Protein AF-A0A8S4QBZ7-F1 (afdb_monomer_lite)

Radius of gyration: 24.61 Å; chains: 1; bounding box: 62×25×61 Å

Foldseek 3Di:
DVVVVVVVLVVVLVVQCPDPDPNSVVVSCVVVVVVVVVVVVVCVVVDDPDPPPDPPDDPVVVVVVVVVVCVVCVVVVPDPDDPPPVVCVPDPVNVVVVVVVVVVVVVVVCVVVVVVVCCCPPVVDPPDD

Structure (mmCIF, N/CA/C/O backbone):
data_AF-A0A8S4QBZ7-F1
#
_entry.id   AF-A0A8S4QBZ7-F1
#
loop_
_atom_site.group_PDB
_atom_site.id
_atom_site.type_symbol
_atom_site.label_atom_id
_atom_site.label_alt_id
_atom_site.label_comp_id
_atom_site.label_asym_id
_atom_site.label_entity_id
_atom_site.label_seq_id
_atom_site.pdbx_PDB_ins_code
_atom_site.Cartn_x
_atom_site.Cartn_y
_atom_site.Cartn_z
_atom_site.occupancy
_atom_site.B_iso_or_equiv
_atom_site.auth_seq_id
_atom_site.auth_comp_id
_atom_site.auth_asym_id
_atom_site.auth_atom_id
_atom_site.pdbx_PDB_model_num
ATOM 1 N N . GLY A 1 1 ? -0.151 -11.555 -1.747 1.00 55.62 1 GLY A N 1
ATOM 2 C CA . GLY A 1 1 ? -0.794 -10.574 -2.642 1.00 55.62 1 GLY A CA 1
ATOM 3 C C . GLY A 1 1 ? 0.231 -9.684 -3.313 1.00 55.62 1 GLY A C 1
ATOM 4 O O . GLY A 1 1 ? 0.488 -9.856 -4.495 1.00 55.62 1 GLY A O 1
ATOM 5 N N . THR A 1 2 ? 0.863 -8.787 -2.556 1.00 70.75 2 THR A N 1
ATOM 6 C CA . THR A 1 2 ? 1.735 -7.715 -3.074 1.00 70.75 2 THR A CA 1
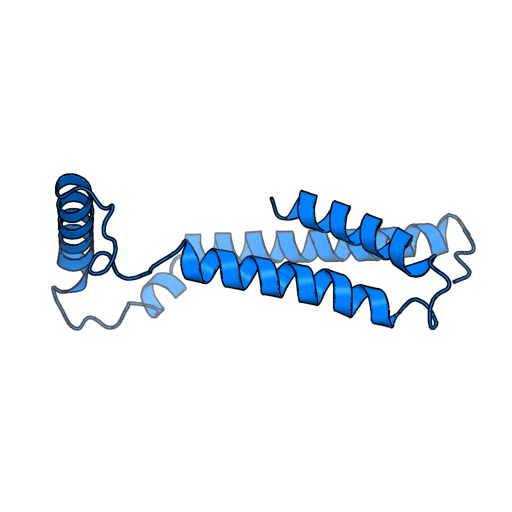ATOM 7 C C . THR A 1 2 ? 2.891 -8.201 -3.957 1.00 70.75 2 THR A C 1
ATOM 9 O O . THR A 1 2 ? 3.089 -7.670 -5.044 1.00 70.75 2 THR A O 1
ATOM 12 N N . THR A 1 3 ? 3.604 -9.261 -3.561 1.00 79.00 3 THR A N 1
ATOM 13 C CA . THR A 1 3 ? 4.736 -9.801 -4.341 1.00 79.00 3 THR A CA 1
ATOM 14 C C . THR A 1 3 ? 4.307 -10.400 -5.682 1.00 79.00 3 THR A C 1
ATOM 16 O O . THR A 1 3 ? 5.000 -10.240 -6.679 1.00 79.00 3 THR A O 1
ATOM 19 N N . ILE A 1 4 ? 3.137 -11.046 -5.724 1.00 80.62 4 ILE A N 1
ATOM 20 C CA . ILE A 1 4 ? 2.580 -11.636 -6.951 1.00 80.62 4 ILE A CA 1
ATOM 21 C C . ILE A 1 4 ? 2.199 -10.522 -7.930 1.00 80.62 4 ILE A C 1
ATOM 23 O O . ILE A 1 4 ? 2.524 -10.608 -9.109 1.00 80.62 4 ILE A O 1
ATOM 27 N N . GLY A 1 5 ? 1.579 -9.449 -7.425 1.00 77.94 5 GLY A N 1
ATOM 28 C CA . GLY A 1 5 ? 1.267 -8.262 -8.221 1.00 77.94 5 GLY A CA 1
ATOM 29 C C . GLY A 1 5 ? 2.515 -7.605 -8.808 1.00 77.94 5 GLY A C 1
ATOM 30 O O . GLY A 1 5 ? 2.499 -7.232 -9.973 1.00 77.94 5 GLY A O 1
ATOM 31 N N . ASN A 1 6 ? 3.607 -7.536 -8.041 1.00 78.81 6 ASN A N 1
ATOM 32 C CA . ASN A 1 6 ? 4.871 -6.969 -8.513 1.00 78.81 6 ASN A CA 1
ATOM 33 C C . ASN A 1 6 ? 5.529 -7.813 -9.620 1.00 78.81 6 ASN A C 1
ATOM 35 O O . ASN A 1 6 ? 6.016 -7.279 -10.608 1.00 78.81 6 ASN A O 1
ATOM 39 N N . ILE A 1 7 ? 5.522 -9.142 -9.489 1.00 84.56 7 ILE A N 1
ATOM 40 C CA . ILE A 1 7 ? 6.069 -10.034 -10.526 1.00 84.56 7 ILE A CA 1
ATOM 41 C C . ILE A 1 7 ? 5.213 -9.961 -11.796 1.00 84.56 7 ILE A C 1
ATOM 43 O O . ILE A 1 7 ? 5.744 -9.842 -12.900 1.00 84.56 7 ILE A O 1
ATOM 47 N N . ALA A 1 8 ? 3.887 -9.988 -11.643 1.00 81.69 8 ALA A N 1
ATOM 48 C CA . ALA A 1 8 ? 2.964 -9.872 -12.763 1.00 81.69 8 ALA A CA 1
ATOM 49 C C . ALA A 1 8 ? 3.099 -8.513 -13.466 1.00 81.69 8 ALA A C 1
ATOM 51 O O . ALA A 1 8 ? 3.133 -8.474 -14.693 1.00 81.69 8 ALA A O 1
ATOM 52 N N . SER A 1 9 ? 3.229 -7.412 -12.716 1.00 81.38 9 SER A N 1
ATOM 53 C CA . SER A 1 9 ? 3.376 -6.077 -13.298 1.00 81.38 9 SER A CA 1
ATOM 54 C C . SER A 1 9 ? 4.693 -5.914 -14.047 1.00 81.38 9 SER A C 1
ATOM 56 O O . SER A 1 9 ? 4.684 -5.343 -15.134 1.00 81.38 9 SER A O 1
ATOM 58 N N . LEU A 1 10 ? 5.799 -6.457 -13.532 1.00 81.31 10 LEU A N 1
ATOM 59 C CA . LEU A 1 10 ? 7.094 -6.449 -14.216 1.00 81.31 10 LEU A CA 1
ATOM 60 C C . LEU A 1 10 ? 7.045 -7.248 -15.528 1.00 81.31 10 LEU A C 1
ATOM 62 O O . LEU A 1 10 ? 7.499 -6.757 -16.560 1.00 81.31 10 LEU A O 1
ATOM 66 N N . ALA A 1 11 ? 6.426 -8.433 -15.521 1.00 81.56 11 ALA A N 1
ATOM 67 C CA . ALA A 1 11 ? 6.258 -9.249 -16.725 1.00 81.56 11 ALA A CA 1
ATOM 68 C C . ALA A 1 11 ? 5.358 -8.566 -17.772 1.00 81.56 11 ALA A C 1
ATOM 70 O O . ALA A 1 11 ? 5.702 -8.513 -18.951 1.00 81.56 11 ALA A O 1
ATOM 71 N N . LEU A 1 12 ? 4.233 -7.988 -17.337 1.00 78.31 12 LEU A N 1
ATOM 72 C CA . LEU A 1 12 ? 3.332 -7.216 -18.198 1.00 78.31 12 LEU A CA 1
ATOM 73 C C . LEU A 1 12 ? 4.020 -5.975 -18.770 1.00 78.31 12 LEU A C 1
ATOM 75 O O . LEU A 1 12 ? 3.879 -5.713 -19.959 1.00 78.31 12 LEU A O 1
ATOM 79 N N . SER A 1 13 ? 4.805 -5.254 -17.967 1.00 77.44 13 SER A N 1
ATOM 80 C CA . SER A 1 13 ? 5.601 -4.108 -18.430 1.00 77.44 13 SER A CA 1
ATOM 81 C C . SER A 1 13 ? 6.566 -4.510 -19.547 1.00 77.44 13 SER A C 1
ATOM 83 O O . SER A 1 13 ? 6.613 -3.851 -20.579 1.00 77.44 13 SER A O 1
ATOM 85 N N . GLY A 1 14 ? 7.284 -5.628 -19.385 1.00 75.25 14 GLY A N 1
ATOM 86 C CA . GLY A 1 14 ? 8.215 -6.131 -20.401 1.00 75.25 14 GLY A CA 1
ATOM 87 C C . GLY A 1 14 ? 7.531 -6.537 -21.713 1.00 75.25 14 GLY A C 1
ATOM 88 O O . GLY A 1 14 ? 8.045 -6.252 -22.796 1.00 75.25 14 GLY A O 1
ATOM 89 N N . LEU A 1 15 ? 6.347 -7.151 -21.632 1.00 75.56 15 LEU A N 1
ATOM 90 C CA . LEU A 1 15 ? 5.548 -7.505 -22.810 1.00 75.56 15 LEU A CA 1
ATOM 91 C C . LEU A 1 15 ? 4.967 -6.263 -23.503 1.00 75.56 15 LEU A C 1
ATOM 93 O O . LEU A 1 15 ? 4.956 -6.199 -24.729 1.00 75.56 15 LEU A O 1
ATOM 97 N N . LEU A 1 16 ? 4.532 -5.262 -22.731 1.00 69.56 16 LEU A N 1
ATOM 98 C CA . LEU A 1 16 ? 3.962 -4.010 -23.240 1.00 69.56 16 LEU A CA 1
ATOM 99 C C . LEU A 1 16 ? 5.016 -3.065 -23.848 1.00 69.56 16 LEU A C 1
ATOM 101 O O . LEU A 1 16 ? 4.687 -2.283 -24.733 1.00 69.56 16 LEU A O 1
ATOM 105 N N . CYS A 1 17 ? 6.285 -3.159 -23.446 1.00 66.44 17 CYS A N 1
ATOM 106 C CA . CYS A 1 17 ? 7.373 -2.421 -24.099 1.00 66.44 17 CYS A CA 1
ATOM 107 C C . CYS A 1 17 ? 7.718 -2.961 -25.500 1.00 66.44 17 CYS A C 1
ATOM 109 O O . CYS A 1 17 ? 8.283 -2.229 -26.305 1.00 66.44 17 CYS A O 1
ATOM 111 N N . ASN A 1 18 ? 7.380 -4.219 -25.805 1.00 66.25 18 ASN A N 1
ATOM 112 C CA . ASN A 1 18 ? 7.674 -4.854 -27.096 1.00 66.25 18 ASN A CA 1
ATOM 113 C C . ASN A 1 18 ? 6.578 -4.638 -28.159 1.00 66.25 18 ASN A C 1
ATOM 115 O O . ASN A 1 18 ? 6.737 -5.081 -29.295 1.00 66.25 18 ASN A O 1
ATOM 119 N N . VAL A 1 19 ? 5.452 -3.993 -27.825 1.00 66.94 19 VAL A N 1
ATOM 120 C CA . VAL A 1 19 ? 4.370 -3.750 -28.794 1.00 66.94 19 VAL A CA 1
ATOM 121 C C . VAL A 1 19 ? 4.608 -2.428 -29.536 1.00 66.94 19 VAL A C 1
ATOM 123 O O . VAL A 1 19 ? 4.552 -1.350 -28.953 1.00 66.94 19 VAL A O 1
ATOM 126 N N . ASN A 1 20 ? 4.849 -2.516 -30.847 1.00 59.59 20 ASN A N 1
ATOM 127 C CA . ASN A 1 20 ? 5.242 -1.427 -31.759 1.00 59.59 20 ASN A CA 1
ATOM 128 C C . ASN A 1 20 ? 4.144 -0.387 -32.104 1.00 59.59 20 ASN A C 1
ATOM 130 O O . ASN A 1 20 ? 4.183 0.212 -33.178 1.00 59.59 20 ASN A O 1
ATOM 134 N N . ILE A 1 21 ? 3.160 -0.153 -31.234 1.00 57.47 21 ILE A N 1
ATOM 135 C CA . ILE A 1 21 ? 2.123 0.869 -31.460 1.00 57.47 21 ILE A CA 1
ATOM 136 C C . ILE A 1 21 ? 2.520 2.124 -30.665 1.00 57.47 21 ILE A C 1
ATOM 138 O O . ILE A 1 21 ? 2.625 2.067 -29.442 1.00 57.47 21 ILE A O 1
ATOM 142 N N . ASP A 1 22 ? 2.814 3.228 -31.362 1.00 54.41 22 ASP A N 1
ATOM 143 C CA . ASP A 1 22 ? 3.169 4.547 -30.800 1.00 54.41 22 ASP A CA 1
ATOM 144 C C . ASP A 1 22 ? 4.258 4.535 -29.713 1.00 54.41 22 ASP A C 1
ATOM 146 O O . ASP A 1 22 ? 4.082 5.026 -28.597 1.00 54.41 22 ASP A O 1
ATOM 150 N N . ASN A 1 23 ? 5.428 3.985 -30.048 1.00 61.09 23 ASN A N 1
ATOM 151 C CA . ASN A 1 23 ? 6.609 3.993 -29.178 1.00 61.09 23 ASN A CA 1
ATOM 152 C C . ASN A 1 23 ? 6.442 3.237 -27.838 1.00 61.09 23 ASN A C 1
ATOM 154 O O . ASN A 1 23 ? 7.295 3.396 -26.967 1.00 61.09 23 ASN A O 1
ATOM 158 N N . GLY A 1 24 ? 5.379 2.425 -27.672 1.00 62.06 24 GLY A N 1
ATOM 159 C CA . GLY A 1 24 ? 5.148 1.429 -26.602 1.00 62.06 24 GLY A CA 1
ATOM 160 C C . GLY A 1 24 ? 4.939 1.983 -25.183 1.00 62.06 24 GLY A C 1
ATOM 161 O O . GLY A 1 24 ? 4.146 1.471 -24.394 1.00 62.06 24 GLY A O 1
ATOM 162 N N . TRP A 1 25 ? 5.601 3.087 -24.867 1.00 65.31 25 TRP A N 1
ATOM 163 C CA . TRP A 1 25 ? 5.661 3.731 -23.567 1.00 65.31 25 TRP A CA 1
ATOM 164 C C . TRP A 1 25 ? 4.318 4.268 -23.045 1.00 65.31 25 TRP A C 1
ATOM 166 O O . TRP A 1 25 ? 4.034 4.067 -21.865 1.00 65.31 25 TRP A O 1
ATOM 176 N N . PRO A 1 26 ? 3.433 4.894 -23.851 1.00 77.62 26 PRO A N 1
ATOM 177 C CA . PRO A 1 26 ? 2.158 5.386 -23.328 1.00 77.62 26 PRO A CA 1
ATOM 178 C C . PRO A 1 26 ? 1.152 4.261 -23.008 1.00 77.62 26 PRO A C 1
ATOM 180 O O . PRO A 1 26 ? 0.281 4.436 -22.156 1.00 77.62 26 PRO A O 1
ATOM 183 N N . MET A 1 27 ? 1.284 3.080 -23.623 1.00 73.06 27 MET A N 1
ATOM 184 C CA . MET A 1 27 ? 0.330 1.969 -23.467 1.00 73.06 27 MET A CA 1
ATOM 185 C C . MET A 1 27 ? 0.292 1.402 -22.046 1.00 73.06 27 MET A C 1
ATOM 187 O O . MET A 1 27 ? -0.767 0.987 -21.570 1.00 73.06 27 MET A O 1
ATOM 191 N N . ILE A 1 28 ? 1.423 1.438 -21.338 1.00 79.19 28 ILE A N 1
ATOM 192 C CA . ILE A 1 28 ? 1.498 0.970 -19.953 1.00 79.19 28 ILE A CA 1
ATOM 193 C C . ILE A 1 28 ? 0.613 1.818 -19.031 1.00 79.19 28 ILE A C 1
ATOM 195 O O . ILE A 1 28 ? -0.107 1.283 -18.186 1.00 79.19 28 ILE A O 1
ATOM 199 N N . TYR A 1 29 ? 0.588 3.134 -19.252 1.00 79.38 29 TYR A N 1
ATOM 200 C CA . TYR A 1 29 ? -0.211 4.067 -18.468 1.00 79.38 29 TYR A CA 1
ATOM 201 C C . TYR A 1 29 ? -1.703 3.860 -18.717 1.00 79.38 29 TYR A C 1
ATOM 203 O O . TYR A 1 29 ? -2.486 3.872 -17.767 1.00 79.38 29 TYR A O 1
ATOM 211 N N . TYR A 1 30 ? -2.101 3.594 -19.964 1.00 82.62 30 TYR A N 1
ATOM 212 C CA . TYR A 1 30 ? -3.495 3.299 -20.292 1.00 82.62 30 TYR A CA 1
ATOM 213 C C . TYR A 1 30 ? -3.963 1.960 -19.713 1.00 82.62 30 TYR A C 1
ATOM 215 O O . TYR A 1 30 ? -5.057 1.892 -19.153 1.00 82.62 30 TYR A O 1
ATOM 223 N N . PHE A 1 31 ? -3.142 0.907 -19.783 1.00 84.25 31 PHE A N 1
ATOM 224 C CA . PHE A 1 31 ? -3.511 -0.415 -19.273 1.00 84.25 31 PHE A CA 1
ATOM 225 C C . PHE A 1 31 ? -3.611 -0.442 -17.744 1.00 84.25 31 PHE A C 1
ATOM 227 O O . PHE A 1 31 ? -4.654 -0.803 -17.196 1.00 84.25 31 PHE A O 1
ATOM 234 N N . PHE A 1 32 ? -2.557 -0.019 -17.037 1.00 85.31 32 PHE A N 1
ATOM 235 C CA . PHE A 1 32 ? -2.565 -0.005 -15.572 1.00 85.31 32 PHE A CA 1
ATOM 236 C C . PHE A 1 32 ? -3.519 1.056 -15.016 1.00 85.31 32 PHE A C 1
ATOM 238 O O . PHE A 1 32 ? -4.207 0.798 -14.025 1.00 85.31 32 PHE A O 1
ATOM 245 N N . GLY A 1 33 ? -3.615 2.220 -15.667 1.00 87.31 33 GLY A N 1
ATOM 246 C CA . GLY A 1 33 ? -4.566 3.269 -15.306 1.00 87.31 33 GLY A CA 1
ATOM 247 C C . GLY A 1 33 ? -6.015 2.813 -15.472 1.00 87.31 33 GLY A C 1
ATOM 248 O O . GLY A 1 33 ? -6.807 2.947 -14.541 1.00 87.31 33 GLY A O 1
ATOM 249 N N . GLY A 1 34 ? -6.349 2.193 -16.607 1.00 90.75 34 GLY A N 1
ATOM 250 C CA . GLY A 1 34 ? -7.680 1.645 -16.872 1.00 90.75 34 GLY A CA 1
ATOM 251 C C . GLY A 1 34 ? -8.052 0.505 -15.925 1.00 90.75 34 GLY A C 1
ATOM 252 O O . GLY A 1 34 ? -9.142 0.512 -15.357 1.00 90.75 34 GLY A O 1
ATOM 253 N N . MET A 1 35 ? -7.130 -0.434 -15.684 1.00 88.88 35 MET A N 1
ATOM 254 C CA . MET A 1 35 ? -7.330 -1.537 -14.738 1.00 88.88 35 MET A CA 1
ATOM 255 C C . MET A 1 35 ? -7.591 -1.022 -13.317 1.00 88.88 35 MET A C 1
ATOM 257 O O . MET A 1 35 ? -8.507 -1.487 -12.642 1.00 88.88 35 MET A O 1
ATOM 261 N N . THR A 1 36 ? -6.820 -0.024 -12.875 1.00 87.38 36 THR A N 1
ATOM 262 C CA . THR A 1 36 ? -6.981 0.587 -11.548 1.00 87.38 36 THR A CA 1
ATOM 263 C C . THR A 1 36 ? -8.289 1.365 -11.450 1.00 87.38 36 THR A C 1
ATOM 265 O O . THR A 1 36 ? -8.980 1.258 -10.442 1.00 87.38 36 THR A O 1
ATOM 268 N N . ALA A 1 37 ? -8.668 2.109 -12.492 1.00 91.56 37 ALA A N 1
ATOM 269 C CA . ALA A 1 37 ? -9.931 2.840 -12.528 1.00 91.56 37 ALA A CA 1
ATOM 270 C C . ALA A 1 37 ? -11.138 1.890 -12.492 1.00 91.56 37 ALA A C 1
ATOM 272 O O . ALA A 1 37 ? -12.066 2.107 -11.716 1.00 91.56 37 ALA A O 1
ATOM 273 N N . LEU A 1 38 ? -11.104 0.803 -13.269 1.00 92.12 38 LEU A N 1
ATOM 274 C CA . LEU A 1 38 ? -12.139 -0.229 -13.242 1.00 92.12 38 LEU A CA 1
ATOM 275 C C . LEU A 1 38 ? -12.226 -0.889 -11.862 1.00 92.12 38 LEU A C 1
ATOM 277 O O . LEU A 1 38 ? -13.318 -1.030 -11.316 1.00 92.12 38 LEU A O 1
ATOM 281 N N . TRP A 1 39 ? -11.082 -1.253 -11.279 1.00 88.31 39 TRP A N 1
ATOM 282 C CA . TRP A 1 39 ? -11.026 -1.830 -9.939 1.00 88.31 39 TRP A CA 1
ATOM 283 C C . TRP A 1 39 ? -11.570 -0.872 -8.877 1.00 88.31 39 TRP A C 1
ATOM 285 O O . TRP A 1 39 ? -12.336 -1.286 -8.013 1.00 88.31 39 TRP A O 1
ATOM 295 N N . PHE A 1 40 ? -11.230 0.414 -8.965 1.00 87.50 40 PHE A N 1
ATOM 296 C CA . PHE A 1 40 ? -11.743 1.444 -8.070 1.00 87.50 40 PHE A CA 1
ATOM 297 C C . PHE A 1 40 ? -13.263 1.579 -8.179 1.00 87.50 40 PHE A C 1
ATOM 299 O O . PHE A 1 40 ? -13.934 1.607 -7.155 1.00 87.50 40 PHE A O 1
ATOM 306 N N . LEU A 1 41 ? -13.818 1.595 -9.395 1.00 87.69 41 LEU A N 1
ATOM 307 C CA . LEU A 1 41 ? -15.268 1.620 -9.598 1.00 87.69 41 LEU A CA 1
ATOM 308 C C . LEU A 1 41 ? -15.942 0.377 -9.001 1.00 87.69 41 LEU A C 1
ATOM 310 O O . LEU A 1 41 ? -16.934 0.495 -8.294 1.00 87.69 41 LEU A O 1
ATOM 314 N N . LEU A 1 42 ? -15.389 -0.817 -9.222 1.00 86.44 42 LEU A N 1
ATOM 315 C CA . LEU A 1 42 ? -15.911 -2.036 -8.596 1.00 86.44 42 LEU A CA 1
ATOM 316 C C . LEU A 1 42 ? -15.846 -1.960 -7.067 1.00 86.44 42 LEU A C 1
ATOM 318 O O . LEU A 1 42 ? -16.796 -2.348 -6.393 1.00 86.44 42 LEU A O 1
ATOM 322 N N . TRP A 1 43 ? -14.755 -1.427 -6.520 1.00 83.81 43 TRP A N 1
ATOM 323 C CA . TRP A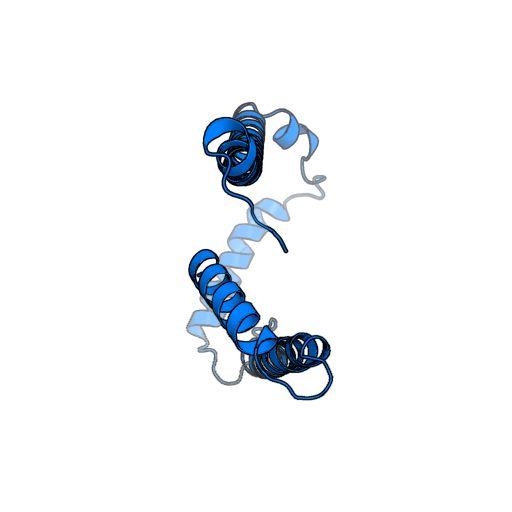 1 43 ? -14.573 -1.274 -5.082 1.00 83.81 43 TRP A CA 1
ATOM 324 C C . TRP A 1 43 ? -15.554 -0.270 -4.476 1.00 83.81 43 TRP A C 1
ATOM 326 O O . TRP A 1 43 ? -16.105 -0.543 -3.418 1.00 83.81 43 TRP A O 1
ATOM 336 N N . THR A 1 44 ? -15.836 0.852 -5.143 1.00 80.25 44 THR A N 1
ATOM 337 C CA . THR A 1 44 ? -16.816 1.839 -4.657 1.00 80.25 44 THR A CA 1
ATOM 338 C C . THR A 1 44 ? -18.255 1.326 -4.707 1.00 80.25 44 THR A C 1
ATOM 340 O O . THR A 1 44 ? -19.074 1.759 -3.900 1.00 80.25 44 THR A O 1
ATOM 343 N N . PHE A 1 45 ? -18.571 0.388 -5.606 1.00 75.88 45 PHE A N 1
ATOM 344 C CA . PHE A 1 45 ? -19.862 -0.310 -5.616 1.00 75.88 45 PHE A CA 1
ATOM 345 C C . PHE A 1 45 ? -19.935 -1.486 -4.631 1.00 75.88 45 PHE A C 1
ATOM 347 O O . PHE A 1 45 ? -21.030 -1.854 -4.213 1.00 75.88 45 PHE A O 1
ATOM 354 N N . LEU A 1 46 ? -18.803 -2.105 -4.283 1.00 74.00 46 LEU A N 1
ATOM 355 C CA . LEU A 1 46 ? -18.764 -3.302 -3.436 1.00 74.00 46 LEU A CA 1
ATOM 356 C C . LEU A 1 46 ? -18.522 -2.990 -1.953 1.00 74.00 46 LEU A C 1
ATOM 358 O O . LEU A 1 46 ? -19.001 -3.723 -1.092 1.00 74.00 46 LEU A O 1
ATOM 362 N N . VAL A 1 47 ? -17.772 -1.931 -1.647 1.00 70.12 47 VAL A N 1
ATOM 363 C CA . VAL A 1 47 ? -17.322 -1.595 -0.293 1.00 70.12 47 VAL A CA 1
ATOM 364 C C . VAL A 1 47 ? -17.946 -0.282 0.148 1.00 70.12 47 VAL A C 1
ATOM 366 O O . VAL A 1 47 ? -17.623 0.791 -0.355 1.00 70.12 47 VAL A O 1
ATOM 369 N N . TYR A 1 48 ? -18.825 -0.378 1.140 1.00 64.81 48 TYR A N 1
ATOM 370 C CA . TYR A 1 48 ? -19.448 0.764 1.791 1.00 64.81 48 TYR A CA 1
ATOM 371 C C . TYR A 1 48 ? -18.960 0.852 3.239 1.00 64.81 48 TYR A C 1
ATOM 373 O O . TYR A 1 48 ? -19.194 -0.061 4.025 1.00 64.81 48 TYR A O 1
ATOM 381 N N . ASP A 1 49 ? -18.344 1.978 3.609 1.00 57.81 49 ASP A N 1
ATOM 382 C CA . ASP A 1 49 ? -17.900 2.263 4.988 1.00 57.81 49 ASP A CA 1
ATOM 383 C C . ASP A 1 49 ? -19.062 2.443 5.980 1.00 57.81 49 ASP A C 1
ATOM 385 O O . ASP A 1 49 ? -18.869 2.446 7.195 1.00 57.81 49 ASP A O 1
ATOM 389 N N . ASN A 1 50 ? -20.288 2.619 5.480 1.00 47.94 50 ASN A N 1
ATOM 390 C CA . ASN A 1 50 ? -21.460 2.828 6.316 1.00 47.94 50 ASN A CA 1
ATOM 391 C C . ASN A 1 50 ? -22.273 1.532 6.473 1.00 47.94 50 ASN A C 1
ATOM 393 O O . ASN A 1 50 ? -22.991 1.155 5.541 1.00 47.94 50 ASN A O 1
ATOM 397 N N . PRO A 1 51 ? -22.310 0.921 7.677 1.00 50.97 51 PRO A N 1
ATOM 398 C CA . PRO A 1 51 ? -23.218 -0.192 7.980 1.00 50.97 51 PRO A CA 1
ATOM 399 C C . PRO A 1 51 ? -24.705 0.214 7.927 1.00 50.97 51 PRO A C 1
ATOM 401 O O . PRO A 1 51 ? -25.585 -0.629 8.059 1.00 50.97 51 PRO A O 1
ATOM 404 N N . LYS A 1 52 ? -25.006 1.507 7.727 1.00 49.38 52 LYS A N 1
ATOM 405 C CA . LYS A 1 52 ? -26.367 2.061 7.654 1.00 49.38 52 LYS A CA 1
ATOM 406 C C . LYS A 1 52 ? -26.996 2.044 6.257 1.00 49.38 52 LYS A C 1
ATOM 408 O O . LYS A 1 52 ? -28.198 2.254 6.154 1.00 49.38 52 LYS A O 1
ATOM 413 N N . THR A 1 53 ? -26.224 1.809 5.199 1.00 50.31 53 THR A N 1
ATOM 414 C CA . THR A 1 53 ? -26.709 1.843 3.802 1.00 50.31 53 THR A CA 1
ATOM 415 C C . THR A 1 53 ? -26.585 0.503 3.087 1.00 50.31 53 THR A C 1
ATOM 417 O O . THR A 1 53 ? -26.794 0.436 1.882 1.00 50.31 53 THR A O 1
ATOM 420 N N . HIS A 1 54 ? -26.260 -0.569 3.812 1.00 49.44 54 HIS A N 1
ATOM 421 C CA . HIS A 1 54 ? -26.086 -1.897 3.237 1.00 49.44 54 HIS A CA 1
ATOM 422 C C . HIS A 1 54 ? -27.412 -2.684 3.319 1.00 49.44 54 HIS A C 1
ATOM 424 O O . HIS A 1 54 ? -27.763 -3.151 4.400 1.00 49.44 54 HIS A O 1
ATOM 430 N N . PRO A 1 55 ? -28.158 -2.899 2.217 1.00 55.06 55 PRO A N 1
ATOM 431 C CA . PRO A 1 55 ? -29.425 -3.650 2.233 1.00 55.06 55 PRO A CA 1
ATOM 432 C C . PRO A 1 55 ? -29.248 -5.164 2.463 1.00 55.06 55 PRO A C 1
ATOM 434 O O . PRO A 1 55 ? -30.202 -5.926 2.344 1.00 55.06 55 PRO A O 1
ATOM 437 N N . ARG A 1 56 ? -28.021 -5.616 2.751 1.00 54.81 56 ARG A N 1
ATOM 438 C CA . ARG A 1 56 ? -27.647 -7.031 2.871 1.00 54.81 56 ARG A CA 1
ATOM 439 C C . ARG A 1 56 ? -26.956 -7.393 4.186 1.00 54.81 56 ARG A C 1
ATOM 441 O O . ARG A 1 56 ? -26.494 -8.520 4.304 1.00 54.81 56 ARG A O 1
ATOM 448 N N . ILE A 1 57 ? -26.839 -6.449 5.126 1.00 56.84 57 ILE A N 1
ATOM 449 C CA . ILE A 1 57 ? -26.264 -6.738 6.443 1.00 56.84 57 ILE A CA 1
ATOM 450 C C . ILE A 1 57 ? -27.356 -7.323 7.338 1.00 56.84 57 ILE A C 1
ATOM 452 O O . ILE A 1 57 ? -28.451 -6.768 7.448 1.00 56.84 57 ILE A O 1
ATOM 456 N N . THR A 1 58 ? -27.074 -8.474 7.931 1.00 60.12 58 THR A N 1
ATOM 457 C CA . THR A 1 58 ? -28.003 -9.143 8.845 1.00 60.12 58 THR A CA 1
ATOM 458 C C . THR A 1 58 ? -27.977 -8.399 10.181 1.00 60.12 58 THR A C 1
ATOM 460 O O . THR A 1 58 ? -26.926 -7.913 10.603 1.00 60.12 58 THR A O 1
ATOM 463 N N . GLU A 1 59 ? -29.116 -8.287 10.863 1.00 61.69 59 GLU A N 1
ATOM 464 C CA . GLU A 1 59 ? -29.231 -7.525 12.119 1.00 61.69 59 GLU A CA 1
ATOM 465 C C . GLU A 1 59 ? -28.254 -8.020 13.207 1.00 61.69 59 GLU A C 1
ATOM 467 O O . GLU A 1 59 ? -27.743 -7.234 14.005 1.00 61.69 59 GLU A O 1
ATOM 472 N N . GLU A 1 60 ? -27.892 -9.304 13.147 1.00 62.75 60 GLU A N 1
ATOM 473 C CA . GLU A 1 60 ? -26.885 -9.950 13.994 1.00 62.75 60 GLU A CA 1
ATOM 474 C C . GLU A 1 60 ? -25.460 -9.401 13.784 1.00 62.75 60 GLU A C 1
ATOM 476 O O . GLU A 1 60 ? -24.766 -9.104 14.757 1.00 62.75 60 GLU A O 1
ATOM 481 N N . GLU A 1 61 ? -25.021 -9.195 12.535 1.00 65.06 61 GLU A N 1
ATOM 482 C CA . GLU A 1 61 ? -23.687 -8.646 12.235 1.00 65.06 61 GLU A CA 1
ATOM 483 C C . GLU A 1 61 ? -23.583 -7.179 12.655 1.00 65.06 61 GLU A C 1
ATOM 485 O O . GLU A 1 61 ? -22.548 -6.733 13.155 1.00 65.06 61 GLU A O 1
ATOM 490 N N . ARG A 1 62 ? -24.678 -6.425 12.513 1.00 64.31 62 ARG A N 1
ATOM 491 C CA . ARG A 1 62 ? -24.743 -5.032 12.956 1.00 64.31 62 ARG A CA 1
ATOM 492 C C . ARG A 1 62 ? -24.608 -4.921 14.474 1.00 64.31 62 ARG A C 1
ATOM 494 O O . ARG A 1 62 ? -23.819 -4.102 14.944 1.00 64.31 62 ARG A O 1
ATOM 501 N N . LEU A 1 63 ? -25.327 -5.750 15.231 1.00 68.06 63 LEU A N 1
ATOM 502 C CA . LEU A 1 63 ? -25.223 -5.784 16.692 1.00 68.06 63 LEU A CA 1
ATOM 503 C C . LEU A 1 63 ? -23.831 -6.223 17.154 1.00 68.06 63 LEU A C 1
ATOM 505 O O . LEU A 1 63 ? -23.301 -5.649 18.104 1.00 68.06 63 LEU A O 1
ATOM 509 N N . PHE A 1 64 ? -23.207 -7.180 16.463 1.00 70.38 64 PHE A N 1
ATOM 510 C CA . PHE A 1 64 ? -21.837 -7.599 16.757 1.00 70.38 64 PHE A CA 1
ATOM 511 C C . PHE A 1 64 ? -20.836 -6.453 16.560 1.00 70.38 64 PHE A C 1
ATOM 513 O O . PHE A 1 64 ? -20.031 -6.177 17.451 1.00 70.38 64 PHE A O 1
ATOM 520 N N . ILE A 1 65 ? -20.914 -5.733 15.435 1.00 69.62 65 ILE A N 1
ATOM 521 C CA . ILE A 1 65 ? -20.040 -4.585 15.159 1.00 69.62 65 ILE A CA 1
ATOM 522 C C . ILE A 1 65 ? -20.290 -3.466 16.173 1.00 69.62 65 ILE A C 1
ATOM 524 O O . ILE A 1 65 ? -19.330 -2.941 16.727 1.00 69.62 65 ILE A O 1
ATOM 528 N N . GLU A 1 66 ? -21.550 -3.124 16.462 1.00 69.69 66 GLU A N 1
ATOM 529 C CA . GLU A 1 66 ? -21.904 -2.084 17.436 1.00 69.69 66 GLU A CA 1
ATOM 530 C C . GLU A 1 66 ? -21.423 -2.442 18.855 1.00 69.69 66 GLU A C 1
ATOM 532 O O . GLU A 1 66 ? -20.865 -1.582 19.538 1.00 69.69 66 GLU A O 1
ATOM 537 N N . GLN A 1 67 ? -21.538 -3.705 19.285 1.00 68.44 67 GLN A N 1
ATOM 538 C CA . GLN A 1 67 ? -21.010 -4.169 20.574 1.00 68.44 67 GLN A CA 1
ATOM 539 C C . GLN A 1 67 ? -19.478 -4.148 20.626 1.00 68.44 67 GLN A C 1
ATOM 541 O O . GLN A 1 67 ? -18.909 -3.699 21.622 1.00 68.44 67 GLN A O 1
ATOM 546 N N . TYR A 1 68 ? -18.790 -4.570 19.561 1.00 65.62 68 TYR A N 1
ATOM 547 C CA . TYR A 1 68 ? -17.328 -4.492 19.482 1.00 65.62 68 TYR A CA 1
ATOM 548 C C . TYR A 1 68 ? -16.832 -3.045 19.469 1.00 65.62 68 TYR A C 1
ATOM 550 O O . TYR A 1 68 ? -15.863 -2.715 20.157 1.00 65.62 68 TYR A O 1
ATOM 558 N N . HIS A 1 69 ? -17.514 -2.161 18.738 1.00 64.56 69 HIS A N 1
ATOM 559 C CA . HIS A 1 69 ? -17.205 -0.734 18.724 1.00 64.56 69 HIS A CA 1
ATOM 560 C C . HIS A 1 69 ? -17.474 -0.095 20.088 1.00 64.56 69 HIS A C 1
ATOM 562 O O . HIS A 1 69 ? -16.666 0.707 20.554 1.00 64.56 69 HIS A O 1
ATOM 568 N N . ALA A 1 70 ? -18.564 -0.463 20.766 1.00 61.97 70 ALA A N 1
ATOM 569 C CA . ALA A 1 70 ? -18.879 -0.004 22.117 1.00 61.97 70 ALA A CA 1
ATOM 570 C C . ALA A 1 70 ? -17.846 -0.492 23.144 1.00 61.97 70 ALA A C 1
ATOM 572 O O . ALA A 1 70 ? -17.411 0.290 23.978 1.00 61.97 70 ALA A O 1
ATOM 573 N N . MET A 1 71 ? -17.379 -1.740 23.052 1.00 60.00 71 MET A N 1
ATOM 574 C CA . MET A 1 71 ? -16.333 -2.290 23.925 1.00 60.00 71 MET A CA 1
ATOM 575 C C . MET A 1 71 ? -14.969 -1.618 23.685 1.00 60.00 71 MET A C 1
ATOM 577 O O . MET A 1 71 ? -14.283 -1.228 24.629 1.00 60.00 71 MET A O 1
ATOM 581 N N . SER A 1 72 ? -14.591 -1.428 22.416 1.00 59.91 72 SER A N 1
ATOM 582 C CA . SER A 1 72 ? -13.369 -0.719 22.008 1.00 59.91 72 SER A CA 1
ATOM 583 C C . SER A 1 72 ? -13.389 0.748 22.447 1.00 59.91 72 SER A C 1
ATOM 585 O O . SER A 1 72 ? -12.394 1.280 22.945 1.00 59.91 72 SER A O 1
ATOM 587 N N . SER A 1 73 ? -14.545 1.397 22.313 1.00 54.38 73 SER A N 1
ATOM 588 C CA . SER A 1 73 ? -14.719 2.800 22.668 1.00 54.38 73 SER A CA 1
ATOM 589 C C . SER A 1 73 ? -15.001 3.029 24.150 1.00 54.38 73 SER A C 1
ATOM 591 O O . SER A 1 73 ? -14.664 4.098 24.637 1.00 54.38 73 SER A O 1
ATOM 593 N N . ALA A 1 74 ? -15.491 2.053 24.918 1.00 54.78 74 ALA A N 1
ATOM 594 C CA . ALA A 1 74 ? -15.617 2.164 26.375 1.00 54.78 74 ALA A CA 1
ATOM 595 C C . ALA A 1 74 ? -14.248 2.354 27.057 1.00 54.78 74 ALA A C 1
ATOM 597 O O . ALA A 1 74 ? -14.137 3.110 28.021 1.00 54.78 74 ALA A O 1
ATOM 598 N N . GLY A 1 75 ? -13.183 1.758 26.508 1.00 52.56 75 GLY A N 1
ATOM 599 C CA . GLY A 1 75 ? -11.803 2.017 26.938 1.00 52.56 75 GLY A CA 1
ATOM 600 C C . GLY A 1 75 ? -11.224 3.354 26.449 1.00 52.56 75 GLY A C 1
ATOM 601 O O . GLY A 1 75 ? -10.277 3.865 27.044 1.00 52.56 75 GLY A O 1
ATOM 602 N N . PHE A 1 76 ? -11.787 3.942 25.386 1.00 50.44 76 PHE A N 1
ATOM 603 C CA . PHE A 1 76 ? -11.255 5.138 24.714 1.00 50.44 76 PHE A CA 1
ATOM 604 C C . PHE A 1 76 ? -12.033 6.431 25.034 1.00 50.44 76 PHE A C 1
ATOM 606 O O . PHE A 1 76 ? -11.459 7.516 25.039 1.00 50.44 76 PHE A O 1
ATOM 613 N N . MET A 1 77 ? -13.330 6.334 25.341 1.00 48.34 77 MET A N 1
ATOM 614 C CA . MET A 1 77 ? -14.232 7.452 25.651 1.00 48.34 77 MET A CA 1
ATOM 615 C C . MET A 1 77 ? -14.281 7.803 27.144 1.00 48.34 77 MET A C 1
ATOM 617 O O . MET A 1 77 ? -14.871 8.821 27.502 1.00 48.34 77 MET A O 1
ATOM 621 N N . ALA A 1 78 ? -13.625 7.031 28.020 1.00 50.22 78 ALA A N 1
ATOM 622 C CA . ALA A 1 78 ? -13.556 7.308 29.461 1.00 50.22 78 ALA A CA 1
ATOM 623 C C . ALA A 1 78 ? -12.735 8.566 29.829 1.00 50.22 78 ALA A C 1
ATOM 625 O O . ALA A 1 78 ? -12.593 8.915 30.998 1.00 50.22 78 ALA A O 1
ATOM 626 N N . GLY A 1 79 ? -12.222 9.306 28.852 1.00 44.59 79 GLY A N 1
ATOM 627 C CA . GLY A 1 79 ? -11.716 10.647 29.085 1.00 44.59 79 GLY A CA 1
ATOM 628 C C . GLY A 1 79 ? -11.221 11.271 27.798 1.00 44.59 79 GLY A C 1
ATOM 629 O O . GLY A 1 79 ? -10.727 10.581 26.912 1.00 44.59 79 GLY A O 1
ATOM 630 N N . LYS A 1 80 ? -11.274 12.602 27.720 1.00 50.69 80 LYS A N 1
ATOM 631 C CA . LYS A 1 80 ? -10.463 13.400 26.789 1.00 50.69 80 LYS A CA 1
ATOM 632 C C . LYS A 1 80 ? -8.974 13.224 27.133 1.00 50.69 80 LYS A C 1
ATOM 634 O O . LYS A 1 80 ? -8.299 14.165 27.539 1.00 50.69 80 LYS A O 1
ATOM 639 N N . SER A 1 81 ? -8.464 12.005 27.053 1.00 50.81 81 SER A N 1
ATOM 640 C CA . SER A 1 81 ? -7.065 11.688 27.251 1.00 50.81 81 SER A CA 1
ATOM 641 C C . SER A 1 81 ? -6.414 11.808 25.890 1.00 50.81 81 SER A C 1
ATOM 643 O O . SER A 1 81 ? -6.732 11.067 24.962 1.00 50.81 81 SER A O 1
ATOM 645 N N . LYS A 1 82 ? -5.548 12.811 25.747 1.00 57.78 82 LYS A N 1
ATOM 646 C CA . LYS A 1 82 ? -4.678 12.971 24.581 1.00 57.78 82 LYS A CA 1
ATOM 647 C C . LYS A 1 82 ? -4.067 11.602 24.286 1.00 57.78 82 LYS A C 1
ATOM 649 O O . LYS A 1 82 ? -3.367 11.076 25.150 1.00 57.78 82 LYS A O 1
ATOM 654 N N . PHE A 1 83 ? -4.352 11.040 23.107 1.00 59.31 83 PHE A N 1
ATOM 655 C CA . PHE A 1 83 ? -3.766 9.780 22.650 1.00 59.31 83 PHE A CA 1
ATOM 656 C C . PHE A 1 83 ? -2.273 9.772 23.029 1.00 59.31 83 PHE A C 1
ATOM 658 O O . PHE A 1 83 ? -1.566 10.716 22.654 1.00 59.31 83 PHE A O 1
ATOM 665 N N . PRO A 1 84 ? -1.791 8.828 23.860 1.00 68.94 84 PRO A N 1
ATOM 666 C CA . PRO A 1 84 ? -0.531 8.991 24.578 1.00 68.94 84 PRO A CA 1
ATOM 667 C C . PRO A 1 84 ? 0.670 8.674 23.678 1.00 68.94 84 PRO A C 1
ATOM 669 O O . PRO A 1 84 ? 1.447 7.759 23.950 1.00 68.94 84 PRO A O 1
ATOM 672 N N . PHE A 1 85 ? 0.868 9.480 22.629 1.00 72.44 85 PHE A N 1
ATOM 673 C CA . PHE A 1 85 ? 1.999 9.413 21.699 1.00 72.44 85 PHE A CA 1
ATOM 674 C C . PHE A 1 85 ? 3.334 9.335 22.443 1.00 72.44 85 PHE A C 1
ATOM 676 O O . PHE A 1 85 ? 4.201 8.546 22.085 1.00 72.44 85 PHE A O 1
ATOM 683 N N . LYS A 1 86 ? 3.475 10.098 23.536 1.00 66.62 86 LYS A N 1
ATOM 684 C CA . LYS A 1 86 ? 4.692 10.114 24.361 1.00 66.62 86 LYS A CA 1
ATOM 685 C C . LYS A 1 86 ? 4.943 8.799 25.106 1.00 66.62 86 LYS A C 1
ATOM 687 O O . LYS A 1 86 ? 6.098 8.459 25.328 1.00 66.62 86 LYS A O 1
ATOM 692 N N . SER A 1 87 ? 3.896 8.067 25.492 1.00 67.75 87 SER A N 1
ATOM 693 C CA . SER A 1 87 ? 4.038 6.781 26.193 1.00 67.75 87 SER A CA 1
ATOM 694 C C . SER A 1 87 ? 4.420 5.667 25.217 1.00 67.75 87 SER A C 1
ATOM 696 O O . SER A 1 87 ? 5.361 4.915 25.463 1.00 67.75 87 SER A O 1
ATOM 698 N N . ILE A 1 88 ? 3.774 5.640 24.047 1.00 72.56 88 ILE A N 1
ATOM 699 C CA . ILE A 1 88 ? 4.080 4.697 22.961 1.00 72.56 88 ILE A CA 1
ATOM 700 C C . ILE A 1 88 ? 5.507 4.927 22.447 1.00 72.56 88 ILE A C 1
ATOM 702 O O . ILE A 1 88 ? 6.293 3.983 22.370 1.00 72.56 88 ILE A O 1
ATOM 706 N N . ALA A 1 89 ? 5.886 6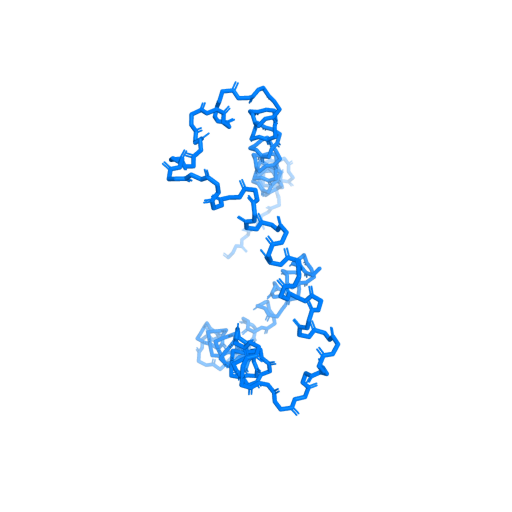.188 22.211 1.00 70.00 89 ALA A N 1
ATOM 707 C CA . ALA A 1 89 ? 7.230 6.560 21.771 1.00 70.00 89 ALA A CA 1
ATOM 708 C C . ALA A 1 89 ? 8.323 6.299 22.822 1.00 70.00 89 ALA A C 1
ATOM 710 O O . ALA A 1 89 ? 9.497 6.256 22.474 1.00 70.00 89 ALA A O 1
ATOM 711 N N . LYS A 1 90 ? 7.983 6.113 24.104 1.00 74.50 90 LYS A N 1
ATOM 712 C CA . LYS A 1 90 ? 8.953 5.753 25.154 1.00 74.50 90 LYS A CA 1
ATOM 713 C C . LYS A 1 90 ? 9.055 4.237 25.370 1.00 74.50 90 LYS A C 1
ATOM 715 O O . LYS A 1 90 ? 9.915 3.774 26.118 1.00 74.50 90 LYS A O 1
ATOM 7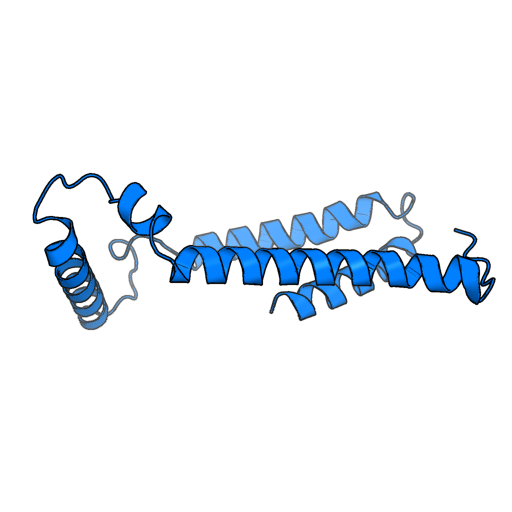20 N N . SER A 1 91 ? 8.200 3.445 24.724 1.00 83.81 91 SER A N 1
ATOM 721 C CA . SER A 1 91 ? 8.197 1.996 24.898 1.00 83.81 91 SER A CA 1
ATOM 722 C C . SER A 1 91 ? 9.335 1.330 24.106 1.00 83.81 91 SER A C 1
ATOM 724 O O . SER A 1 91 ? 9.497 1.518 22.902 1.00 83.81 91 SER A O 1
ATOM 726 N N . ARG A 1 92 ? 10.141 0.518 24.801 1.00 77.50 92 ARG A N 1
ATOM 727 C CA . ARG A 1 92 ? 11.236 -0.285 24.222 1.00 77.50 92 ARG A CA 1
ATOM 728 C C . ARG A 1 92 ? 10.792 -1.227 23.085 1.00 77.50 92 ARG A C 1
ATOM 730 O O . ARG A 1 92 ? 11.513 -1.283 22.091 1.00 77.50 92 ARG A O 1
ATOM 737 N N . PRO A 1 93 ? 9.646 -1.938 23.166 1.00 83.00 93 PRO A N 1
ATOM 738 C CA . PRO A 1 93 ? 9.226 -2.824 22.077 1.00 83.00 93 PRO A CA 1
ATOM 739 C C . PRO A 1 93 ? 8.883 -2.071 20.785 1.00 83.00 93 PRO A C 1
ATOM 741 O O . PRO A 1 93 ? 9.159 -2.582 19.706 1.00 83.00 93 PRO A O 1
ATOM 744 N N . VAL A 1 94 ? 8.362 -0.840 20.861 1.00 84.62 94 VAL A N 1
ATOM 745 C CA . VAL A 1 94 ? 8.068 -0.035 19.662 1.00 84.62 94 VAL A CA 1
ATOM 746 C C . VAL A 1 94 ? 9.352 0.342 18.928 1.00 84.62 94 VAL A C 1
ATOM 748 O O . VAL A 1 94 ? 9.429 0.167 17.716 1.00 84.62 94 VAL A O 1
ATOM 751 N N . TRP A 1 95 ? 10.394 0.771 19.647 1.00 89.62 95 TRP A N 1
ATOM 752 C CA . TRP A 1 95 ? 11.698 1.035 19.029 1.00 89.62 95 TRP A CA 1
ATOM 753 C C . TRP A 1 95 ? 12.334 -0.221 18.434 1.00 89.62 95 TRP A C 1
ATOM 755 O O . TRP A 1 95 ? 12.902 -0.143 17.350 1.00 89.62 95 TRP A O 1
ATOM 765 N N . ALA A 1 96 ? 12.203 -1.378 19.091 1.00 88.06 96 ALA A N 1
ATOM 766 C CA . ALA A 1 96 ? 12.692 -2.642 18.543 1.00 88.06 96 ALA A CA 1
ATOM 767 C C . ALA A 1 96 ? 12.012 -2.984 17.205 1.00 88.06 96 ALA A C 1
ATOM 769 O O . ALA A 1 96 ? 12.696 -3.348 16.253 1.00 88.06 96 ALA A O 1
ATOM 770 N N . ILE A 1 97 ? 10.692 -2.797 17.107 1.00 89.12 97 ILE A N 1
ATOM 771 C CA . ILE A 1 97 ? 9.933 -3.015 15.866 1.00 89.12 97 ILE A CA 1
ATOM 772 C C . ILE A 1 97 ? 10.343 -2.008 14.786 1.00 89.12 97 ILE A C 1
ATOM 774 O O . ILE A 1 97 ? 10.574 -2.403 13.647 1.00 89.12 97 ILE A O 1
ATOM 778 N N . ILE A 1 98 ? 10.482 -0.723 15.132 1.00 89.12 98 ILE A N 1
ATOM 779 C CA . ILE A 1 98 ? 10.916 0.318 14.1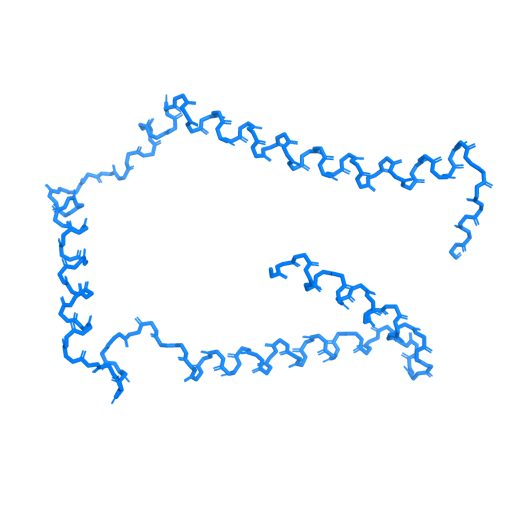86 1.00 89.12 98 ILE A CA 1
ATOM 780 C C . ILE A 1 98 ? 12.298 -0.016 13.626 1.00 89.12 98 ILE A C 1
ATOM 782 O O . ILE A 1 98 ? 12.497 0.025 12.417 1.00 89.12 98 ILE A O 1
ATOM 786 N N . ILE A 1 99 ? 13.252 -0.371 14.489 1.00 91.31 99 ILE A N 1
ATOM 787 C CA . ILE A 1 99 ? 14.612 -0.718 14.068 1.00 91.31 99 ILE A CA 1
ATOM 788 C C . ILE A 1 99 ? 14.601 -1.991 13.219 1.00 91.31 99 ILE A C 1
ATOM 790 O O . ILE A 1 99 ? 15.249 -2.017 12.177 1.00 91.31 99 ILE A O 1
ATOM 794 N N . ALA A 1 100 ? 13.845 -3.020 13.612 1.00 90.69 100 ALA A N 1
ATOM 795 C CA . ALA A 1 100 ? 13.722 -4.252 12.837 1.00 90.69 100 ALA A CA 1
ATOM 796 C C . ALA A 1 100 ? 13.141 -3.989 11.438 1.00 90.69 100 ALA A C 1
ATOM 798 O O . ALA A 1 100 ? 13.675 -4.485 10.447 1.00 90.69 100 ALA A O 1
ATOM 799 N N . GLN A 1 101 ? 12.104 -3.154 11.337 1.00 90.19 101 GLN A N 1
ATOM 800 C CA . GLN A 1 101 ? 11.489 -2.802 10.059 1.00 90.19 101 GLN A CA 1
ATOM 801 C C . GLN A 1 101 ? 12.407 -1.930 9.193 1.00 90.19 101 GLN A C 1
ATOM 803 O O . GLN A 1 101 ? 12.491 -2.136 7.980 1.00 90.19 101 GLN A O 1
ATOM 808 N N . SER A 1 102 ? 13.124 -0.986 9.803 1.00 89.88 102 SER A N 1
ATOM 809 C CA . SER A 1 102 ? 14.126 -0.165 9.117 1.00 89.88 102 SER A CA 1
ATOM 810 C C . SER A 1 102 ? 15.286 -1.013 8.603 1.00 89.88 102 SER A C 1
ATOM 812 O O . SER A 1 102 ? 15.695 -0.847 7.459 1.00 89.88 102 SER A O 1
ATOM 814 N N . CYS A 1 103 ? 15.769 -1.964 9.406 1.00 91.00 103 CYS A N 1
ATOM 815 C CA . CYS A 1 103 ? 16.793 -2.922 9.001 1.00 91.00 103 CYS A CA 1
ATOM 816 C C . CYS A 1 103 ? 16.307 -3.765 7.820 1.00 91.00 103 CYS A C 1
ATOM 818 O O . CYS A 1 103 ? 16.978 -3.825 6.801 1.00 91.00 103 CYS A O 1
ATOM 820 N N . ASN A 1 104 ? 15.094 -4.316 7.897 1.00 88.81 104 ASN A N 1
ATOM 821 C CA . ASN A 1 104 ? 14.509 -5.089 6.805 1.00 88.81 104 ASN A CA 1
ATOM 822 C C . ASN A 1 104 ? 14.378 -4.271 5.503 1.00 88.81 104 ASN A C 1
ATOM 824 O O . ASN A 1 104 ? 14.687 -4.761 4.415 1.00 88.81 104 ASN A O 1
ATOM 828 N N . SER A 1 105 ? 13.965 -3.005 5.615 1.00 86.69 105 SER A N 1
ATOM 829 C CA . SER A 1 105 ? 13.849 -2.091 4.470 1.00 86.69 105 SER A CA 1
ATOM 830 C C . SER A 1 105 ? 15.219 -1.771 3.870 1.00 86.69 105 SER A C 1
ATOM 832 O O . SER A 1 105 ? 15.380 -1.817 2.652 1.00 86.69 105 SER A O 1
ATOM 834 N N . TRP A 1 106 ? 16.222 -1.518 4.719 1.00 88.69 106 TRP A N 1
ATOM 835 C CA . TRP A 1 106 ? 17.605 -1.320 4.289 1.00 88.69 106 TRP A CA 1
ATOM 836 C C . TRP A 1 106 ? 18.129 -2.582 3.605 1.00 88.69 106 TRP A C 1
ATOM 838 O O . TRP A 1 106 ? 18.533 -2.510 2.452 1.00 88.69 106 TRP A O 1
ATOM 848 N N . THR A 1 107 ? 18.085 -3.748 4.250 1.00 88.50 107 THR A N 1
ATOM 849 C CA . THR A 1 107 ? 18.577 -5.007 3.675 1.00 88.50 107 THR A CA 1
ATOM 850 C C . THR A 1 107 ? 17.945 -5.292 2.318 1.00 88.50 107 THR A C 1
ATOM 852 O O . THR A 1 107 ? 18.659 -5.644 1.385 1.00 88.50 107 THR A O 1
ATOM 855 N N . SER A 1 108 ? 16.638 -5.067 2.171 1.00 82.19 108 SER A N 1
ATOM 856 C CA . SER A 1 108 ? 15.949 -5.226 0.886 1.00 82.19 108 SER A CA 1
ATOM 857 C C . SER A 1 108 ? 16.477 -4.260 -0.182 1.00 82.19 108 SER A C 1
ATOM 859 O O . SER A 1 108 ? 16.712 -4.673 -1.315 1.00 82.19 108 SER A O 1
ATOM 861 N N . TYR A 1 109 ? 16.711 -2.993 0.175 1.00 83.25 109 TYR A N 1
ATOM 862 C CA . TYR A 1 109 ? 17.288 -1.998 -0.731 1.00 83.25 109 TYR A CA 1
ATOM 863 C C . TYR A 1 109 ? 18.733 -2.335 -1.118 1.00 83.25 109 TYR A C 1
ATOM 865 O O . TYR A 1 109 ? 19.058 -2.339 -2.301 1.00 83.25 109 TYR A O 1
ATOM 873 N N . THR A 1 110 ? 19.580 -2.686 -0.146 1.00 85.12 110 THR A N 1
ATOM 874 C CA . THR A 1 110 ? 20.970 -3.095 -0.393 1.00 85.12 110 THR A CA 1
ATOM 875 C C . THR A 1 110 ? 21.032 -4.329 -1.277 1.00 8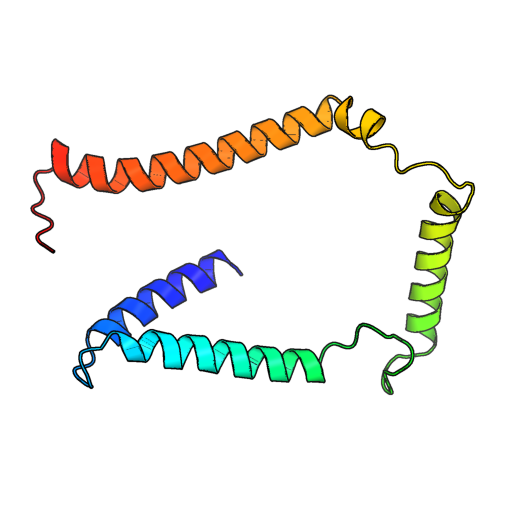5.12 110 THR A C 1
ATOM 877 O O . THR A 1 110 ? 21.796 -4.348 -2.227 1.00 85.12 110 THR A O 1
ATOM 880 N N . LEU A 1 111 ? 20.222 -5.359 -1.020 1.00 82.81 111 LEU A N 1
ATOM 881 C CA . LEU A 1 111 ? 20.195 -6.543 -1.882 1.00 82.81 111 LEU A CA 1
ATOM 882 C C . LEU A 1 111 ? 19.744 -6.190 -3.305 1.00 82.81 111 LEU A C 1
ATOM 884 O O . LEU A 1 111 ? 20.302 -6.713 -4.268 1.00 82.81 111 LEU A O 1
ATOM 888 N N . GLY A 1 112 ? 18.780 -5.275 -3.437 1.00 79.81 112 GLY A N 1
ATOM 889 C CA . GLY A 1 112 ? 18.309 -4.779 -4.727 1.00 79.81 112 GLY A CA 1
ATOM 890 C C . GLY A 1 112 ? 19.361 -3.997 -5.516 1.00 79.81 112 GLY A C 1
ATOM 891 O O . GLY A 1 112 ? 19.383 -4.110 -6.735 1.00 79.81 112 GLY A O 1
ATOM 892 N N . THR A 1 113 ? 20.242 -3.239 -4.856 1.00 79.06 113 THR A N 1
ATOM 893 C CA . THR A 1 113 ? 21.311 -2.468 -5.518 1.00 79.06 113 THR A CA 1
ATOM 894 C C . THR A 1 113 ? 22.596 -3.270 -5.705 1.00 79.06 113 THR A C 1
ATOM 896 O O . THR A 1 113 ? 23.244 -3.153 -6.740 1.00 79.06 113 THR A O 1
ATOM 899 N N . SER A 1 114 ? 22.961 -4.132 -4.756 1.00 75.75 114 SER A N 1
ATOM 900 C CA . SER A 1 114 ? 24.149 -4.986 -4.856 1.00 75.75 114 SER A CA 1
ATOM 901 C C . SER A 1 114 ? 24.016 -6.063 -5.934 1.00 75.75 114 SER A C 1
ATOM 903 O O . SER A 1 114 ? 25.025 -6.439 -6.515 1.00 75.75 114 SER A O 1
ATOM 905 N N . MET A 1 115 ? 22.801 -6.540 -6.231 1.00 70.94 115 MET A N 1
ATOM 906 C CA . MET A 1 115 ? 22.550 -7.483 -7.332 1.00 70.94 115 MET A CA 1
ATOM 907 C C . MET A 1 115 ? 23.030 -6.957 -8.704 1.00 70.94 115 MET A C 1
ATOM 909 O O . MET A 1 115 ? 23.866 -7.622 -9.315 1.00 70.94 115 MET A O 1
ATOM 913 N N . PRO A 1 116 ? 22.579 -5.783 -9.194 1.00 66.69 116 PRO A N 1
ATOM 914 C CA . PRO A 1 116 ? 23.053 -5.233 -10.464 1.00 66.69 116 PRO A CA 1
ATOM 915 C C . PRO A 1 116 ? 24.530 -4.808 -10.417 1.00 66.69 116 PRO A C 1
ATOM 917 O O . PRO A 1 116 ? 25.265 -5.118 -11.349 1.00 66.69 116 PRO A O 1
ATOM 920 N N . LEU A 1 117 ? 24.999 -4.209 -9.312 1.00 66.38 117 LEU A N 1
ATOM 921 C CA . LEU A 1 117 ? 26.409 -3.811 -9.143 1.00 66.38 117 LEU A CA 1
ATOM 922 C C . LEU A 1 117 ? 27.378 -5.008 -9.199 1.00 66.38 117 LEU A C 1
ATOM 924 O O . LEU A 1 117 ? 28.434 -4.928 -9.818 1.00 66.38 117 LEU A O 1
ATOM 928 N N . TYR A 1 118 ? 27.015 -6.147 -8.599 1.00 68.25 118 TYR A N 1
ATOM 929 C CA . TYR A 1 118 ? 27.838 -7.360 -8.641 1.00 68.25 118 TYR A CA 1
ATOM 930 C C . TYR A 1 118 ? 27.908 -7.978 -10.048 1.00 68.25 118 TYR A C 1
ATOM 932 O O . TYR A 1 118 ? 28.965 -8.461 -10.461 1.00 68.25 118 TYR A O 1
ATOM 940 N N . MET A 1 119 ? 26.796 -7.956 -10.793 1.00 66.06 119 MET A N 1
ATOM 941 C CA . MET A 1 119 ? 26.742 -8.446 -12.176 1.00 66.06 119 MET A CA 1
ATOM 942 C C . MET A 1 119 ? 27.610 -7.606 -13.127 1.00 66.06 119 MET A C 1
ATOM 944 O O . MET A 1 119 ? 28.256 -8.168 -14.013 1.00 66.06 119 MET A O 1
ATOM 948 N N . GLU A 1 120 ? 27.665 -6.292 -12.913 1.00 61.88 120 GLU A N 1
ATOM 949 C CA . GLU A 1 120 ? 28.469 -5.359 -13.706 1.00 61.88 120 GLU A CA 1
ATOM 950 C C . GLU A 1 120 ? 29.971 -5.465 -13.377 1.00 61.88 120 GLU A C 1
ATOM 952 O O . GLU A 1 120 ? 30.790 -5.709 -14.266 1.00 61.88 120 GLU A O 1
ATOM 957 N N . GLU A 1 121 ? 30.351 -5.356 -12.098 1.00 61.91 121 GLU A N 1
ATOM 958 C CA . GLU A 1 121 ? 31.763 -5.223 -11.705 1.00 61.91 121 GLU A CA 1
ATOM 959 C C . GLU A 1 121 ? 32.545 -6.544 -11.708 1.00 61.91 121 GLU A C 1
ATOM 961 O O . GLU A 1 121 ? 33.718 -6.575 -12.090 1.00 61.91 121 GLU A O 1
ATOM 966 N N . VAL A 1 122 ? 31.926 -7.646 -11.268 1.00 61.19 122 VAL A N 1
ATOM 967 C CA . VAL A 1 122 ? 32.632 -8.926 -11.068 1.00 61.19 122 VAL A CA 1
ATOM 968 C C . VAL A 1 122 ? 32.473 -9.847 -12.272 1.00 61.19 122 VAL A C 1
ATOM 970 O O . VAL A 1 122 ? 33.418 -10.546 -12.642 1.00 61.19 122 VAL A O 1
ATOM 973 N N . LEU A 1 123 ? 31.293 -9.848 -12.897 1.00 61.00 123 LEU A N 1
ATOM 974 C CA . LEU A 1 123 ? 30.982 -10.759 -13.999 1.00 61.00 123 LEU A CA 1
ATOM 975 C C . LEU A 1 123 ? 31.299 -10.171 -15.386 1.00 61.00 123 LEU A C 1
ATOM 977 O O . LEU A 1 123 ? 31.332 -10.933 -16.351 1.00 61.00 123 LEU A O 1
ATOM 981 N N . ARG A 1 124 ? 31.557 -8.852 -15.491 1.00 59.25 124 ARG A N 1
ATOM 982 C CA . ARG A 1 124 ? 31.751 -8.114 -16.760 1.00 59.25 124 ARG A CA 1
ATOM 983 C C . ARG A 1 124 ? 30.666 -8.421 -17.797 1.00 59.25 124 ARG A C 1
ATOM 985 O O . ARG A 1 124 ? 30.951 -8.548 -18.987 1.00 59.25 124 ARG A O 1
ATOM 992 N N . PHE A 1 125 ? 29.427 -8.596 -17.345 1.00 55.53 125 PHE A N 1
ATOM 993 C CA . PHE A 1 125 ? 28.310 -8.759 -18.261 1.00 55.53 125 PHE A CA 1
ATOM 994 C C . PHE A 1 125 ? 27.889 -7.367 -18.731 1.00 55.53 125 PHE A C 1
ATOM 996 O O . PHE A 1 125 ? 27.377 -6.575 -17.945 1.00 55.53 125 PHE A O 1
ATOM 1003 N N . ASP A 1 126 ? 28.156 -7.064 -20.000 1.00 51.41 126 ASP A N 1
ATOM 1004 C CA . ASP A 1 126 ? 27.750 -5.823 -20.657 1.00 51.41 126 ASP A CA 1
ATOM 1005 C C . ASP A 1 126 ? 26.215 -5.793 -20.740 1.00 51.41 126 ASP A C 1
ATOM 1007 O O . ASP A 1 126 ? 25.606 -6.378 -21.639 1.00 51.41 126 ASP A O 1
ATOM 1011 N N . VAL A 1 127 ? 25.556 -5.167 -19.762 1.00 56.06 127 VAL A N 1
ATOM 1012 C CA . VAL A 1 127 ? 24.133 -4.827 -19.868 1.00 56.06 127 VAL A CA 1
ATOM 1013 C C . VAL A 1 127 ? 24.055 -3.511 -20.633 1.00 56.06 127 VAL A C 1
ATOM 1015 O O . VAL A 1 127 ? 23.802 -2.445 -20.077 1.00 56.06 127 VAL A O 1
ATOM 1018 N N . HIS A 1 128 ? 24.320 -3.601 -21.934 1.00 43.12 128 HIS A N 1
ATOM 1019 C CA . HIS A 1 128 ? 23.946 -2.564 -22.879 1.00 43.12 128 HIS A CA 1
ATOM 1020 C C . HIS A 1 128 ? 22.414 -2.481 -22.905 1.00 43.12 128 HIS A C 1
ATOM 1022 O O . HIS A 1 128 ? 21.739 -3.364 -23.439 1.00 43.12 128 HIS A O 1
ATOM 1028 N N . ILE A 1 129 ? 21.891 -1.439 -22.258 1.00 42.62 129 ILE A N 1
ATOM 1029 C CA . ILE A 1 129 ? 20.544 -0.900 -22.484 1.00 42.62 129 ILE A CA 1
ATOM 1030 C C . ILE A 1 129 ? 20.530 -0.203 -23.844 1.00 42.62 129 ILE A C 1
ATOM 1032 O O . ILE A 1 129 ? 21.511 0.523 -24.133 1.00 42.62 129 ILE A O 1
#

Organism: Owenia fusiformis (NCBI:txid6347)

Secondary structure (DSSP, 8-state):
-HHHHHHHHHHHHHHHHT--STTSHHHHHHHHHHHHHHHHHHHHHH--S-TTS-TT--HHHHHHHHHHHHHHHHTTSSS-----HHHHTT-HHHHHHHHHHHHHHHHHHHHHHHHHHHHHHTT------

Sequence (129 aa):
GTTIGNIASLALSGLLCNVNIDNGWPMIYYFFGGMTALWFLLWTFLVYDNPKTHPRITEEERLFIEQYHAMSSAGFMAGKSKFPFKSIAKSRPVWAIIIAQSCNSWTSYTLGTSMPLYMEEVLRFDVHI

InterPro domains:
  IPR011701 Major facilitator superfamily [PF07690] (1-126)
  IPR036259 MFS transporter superfamily [G3DSA:1.20.1250.20] (1-128)
  IPR036259 MFS transporter superfamily [SSF103473] (1-127)
  IPR050382 Major Facilitator Superfamily Sodium/Anion Cotransporter [PTHR11662] (1-127)

pLDDT: mean 70.93, std 13.39, range [42.62, 92.12]